Protein AF-A0A662AJT7-F1 (afdb_monomer)

Structure (mmCIF, N/CA/C/O backbone):
data_AF-A0A662AJT7-F1
#
_entry.id   AF-A0A662AJT7-F1
#
loop_
_atom_site.group_PDB
_atom_site.id
_atom_site.type_symbol
_atom_site.label_atom_id
_atom_site.label_alt_id
_atom_site.label_comp_id
_atom_site.label_asym_id
_atom_site.label_entity_id
_atom_site.label_seq_id
_atom_site.pdbx_PDB_ins_code
_atom_site.Cartn_x
_atom_site.Cartn_y
_atom_site.Cartn_z
_atom_site.occupancy
_atom_site.B_iso_or_equiv
_atom_site.auth_seq_id
_atom_site.auth_comp_id
_atom_site.auth_asym_id
_atom_site.auth_atom_id
_atom_site.pdbx_PDB_model_num
ATOM 1 N N . MET A 1 1 ? -22.855 8.750 54.753 1.00 47.75 1 MET A N 1
ATOM 2 C CA . MET A 1 1 ? -23.863 8.648 53.680 1.00 47.75 1 MET A CA 1
ATOM 3 C C . MET A 1 1 ? -23.229 7.857 52.556 1.00 47.75 1 MET A C 1
ATOM 5 O O . MET A 1 1 ? -22.105 8.177 52.199 1.00 47.75 1 MET A O 1
ATOM 9 N N . SER A 1 2 ? -23.874 6.788 52.101 1.00 65.88 2 SER A N 1
ATOM 10 C CA . SER A 1 2 ? -23.395 5.965 50.987 1.00 65.88 2 SER A CA 1
ATOM 11 C C . SER A 1 2 ? -23.741 6.685 49.685 1.00 65.88 2 SER A C 1
ATOM 13 O O . SER A 1 2 ? -24.898 7.055 49.504 1.00 65.88 2 SER A O 1
ATOM 15 N N . GLU A 1 3 ? -22.768 6.928 48.811 1.00 75.88 3 GLU A N 1
ATOM 16 C CA . GLU A 1 3 ? -23.052 7.480 47.484 1.00 75.88 3 GLU A CA 1
ATOM 17 C C . GLU A 1 3 ? -23.816 6.447 46.649 1.00 75.88 3 GLU A C 1
ATOM 19 O O . GLU A 1 3 ? -23.405 5.292 46.525 1.00 75.88 3 GLU A O 1
ATOM 24 N N . GLU A 1 4 ? -24.956 6.856 46.097 1.00 76.69 4 GLU A N 1
ATOM 25 C CA . GLU A 1 4 ? -25.766 6.013 45.226 1.00 76.69 4 GLU A CA 1
ATOM 26 C C . GLU A 1 4 ? -25.149 5.984 43.819 1.00 76.69 4 GLU A C 1
ATOM 28 O O . GLU A 1 4 ? -25.081 7.000 43.124 1.00 76.69 4 GLU A O 1
ATOM 33 N N . ILE A 1 5 ? -24.673 4.810 43.398 1.00 82.38 5 ILE A N 1
ATOM 34 C CA . ILE A 1 5 ? -24.037 4.616 42.091 1.00 82.38 5 ILE A CA 1
ATOM 35 C C . ILE A 1 5 ? -25.122 4.517 41.014 1.00 82.38 5 ILE A C 1
ATOM 37 O O . ILE A 1 5 ? -25.833 3.516 40.925 1.00 82.38 5 ILE A O 1
ATOM 41 N N . LYS A 1 6 ? -25.207 5.531 40.148 1.00 90.06 6 LYS A N 1
ATOM 42 C CA . LYS A 1 6 ? -26.063 5.509 38.952 1.00 90.06 6 LYS A CA 1
ATOM 43 C C . LYS A 1 6 ? -25.360 4.770 37.813 1.00 90.06 6 LYS A C 1
ATOM 45 O O . LYS A 1 6 ? -24.175 4.993 37.571 1.00 90.06 6 LYS A O 1
ATOM 50 N N . LYS A 1 7 ? -26.088 3.900 37.108 1.00 93.62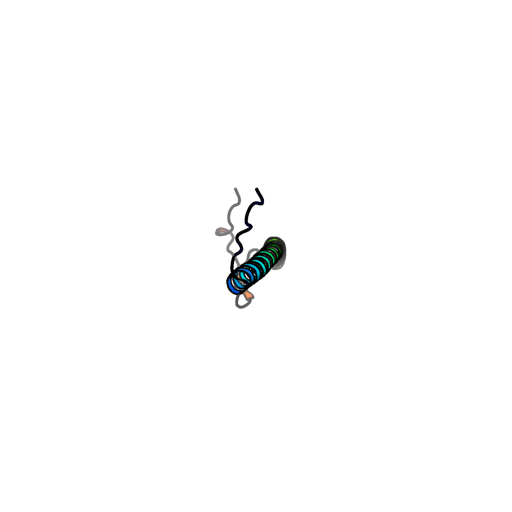 7 LYS A N 1
ATOM 51 C CA . LYS A 1 7 ? -25.584 3.106 35.976 1.00 93.62 7 LYS A CA 1
ATOM 52 C C . LYS A 1 7 ? -26.471 3.301 34.749 1.00 93.62 7 LYS A C 1
ATOM 54 O O . LYS A 1 7 ? -27.675 3.499 34.890 1.00 93.62 7 LYS A O 1
ATOM 59 N N . ILE A 1 8 ? -25.856 3.236 33.571 1.00 94.44 8 ILE A N 1
ATOM 60 C CA . ILE A 1 8 ? -26.563 3.113 32.290 1.00 94.44 8 ILE A CA 1
ATOM 61 C C . ILE A 1 8 ? -27.183 1.719 32.157 1.00 94.44 8 ILE A C 1
ATOM 63 O O . ILE A 1 8 ? -26.826 0.805 32.908 1.00 94.44 8 ILE A O 1
ATOM 67 N N . THR A 1 9 ? -28.105 1.556 31.211 1.00 97.44 9 THR A N 1
ATOM 68 C CA . THR A 1 9 ? -28.699 0.246 30.926 1.00 97.44 9 THR A CA 1
ATOM 69 C C . THR A 1 9 ? -27.674 -0.698 30.299 1.00 97.44 9 THR A C 1
ATOM 71 O O . THR A 1 9 ? -26.683 -0.269 29.702 1.00 97.44 9 THR A O 1
ATOM 74 N N . GLU A 1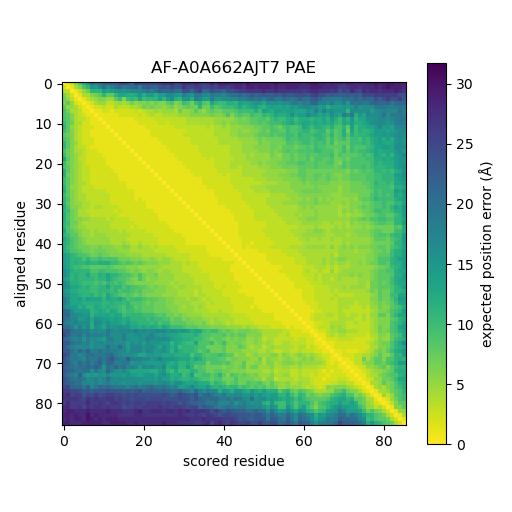 10 ? -27.914 -2.005 30.414 1.00 97.31 10 GLU A N 1
ATOM 75 C CA . GLU A 1 10 ? -27.059 -3.010 29.775 1.00 97.31 10 GLU A CA 1
ATOM 76 C C . GLU A 1 10 ? -27.052 -2.853 28.250 1.00 97.31 10 GLU A C 1
ATOM 78 O O . GLU A 1 10 ? -25.994 -2.944 27.638 1.00 97.31 10 GLU A O 1
ATOM 83 N N . GLU A 1 11 ? -28.195 -2.519 27.642 1.00 97.81 11 GLU A N 1
ATOM 84 C CA . GLU A 1 11 ? -28.302 -2.313 26.194 1.00 97.81 11 GLU A CA 1
ATOM 85 C C . GLU A 1 11 ? -27.450 -1.126 25.711 1.00 97.81 11 GLU A C 1
ATOM 87 O O . GLU A 1 11 ? -26.747 -1.222 24.703 1.00 97.81 11 GLU A O 1
ATOM 92 N N . GLU A 1 12 ? -27.475 -0.005 26.438 1.00 97.62 12 GLU A N 1
ATOM 93 C CA . GLU A 1 12 ? -26.622 1.153 26.144 1.00 97.62 12 GLU A CA 1
ATOM 94 C C . GLU A 1 12 ? -25.141 0.807 26.314 1.00 97.62 12 GLU A C 1
ATOM 96 O O . GLU A 1 12 ? -24.319 1.178 25.472 1.00 97.62 12 GLU A O 1
ATOM 101 N N . LEU A 1 13 ? -24.800 0.064 27.371 1.00 98.06 13 LEU A N 1
ATOM 102 C CA . LEU A 1 13 ? -23.433 -0.381 27.615 1.00 98.06 13 LEU A CA 1
ATOM 103 C C . LEU A 1 13 ? -22.928 -1.290 26.485 1.00 98.06 13 LEU A C 1
ATOM 105 O O . LEU A 1 13 ? -21.828 -1.060 25.981 1.00 98.06 13 LEU A O 1
ATOM 109 N N . THR A 1 14 ? -23.726 -2.266 26.044 1.00 98.19 14 THR A N 1
ATOM 110 C CA . THR A 1 14 ? -23.379 -3.165 24.933 1.00 98.19 14 THR A CA 1
ATOM 111 C C . THR A 1 14 ? -23.142 -2.388 23.642 1.00 98.19 14 THR A C 1
ATOM 113 O O . THR A 1 14 ? -22.106 -2.575 23.007 1.00 98.19 14 THR A O 1
ATOM 116 N N . LYS A 1 15 ? -24.026 -1.444 23.289 1.00 98.44 15 LYS A N 1
ATOM 117 C CA . LYS A 1 15 ? -23.851 -0.603 22.089 1.00 98.44 15 LYS A CA 1
ATOM 118 C C . LYS A 1 15 ? -22.552 0.205 22.128 1.00 98.44 15 LYS A C 1
ATOM 120 O O . LYS A 1 15 ? -21.862 0.316 21.114 1.00 98.44 15 LYS A O 1
ATOM 125 N N . ILE A 1 16 ? -22.195 0.758 23.290 1.00 98.31 16 ILE A N 1
ATOM 126 C CA . ILE A 1 16 ? -20.931 1.489 23.463 1.00 98.31 16 ILE A CA 1
ATOM 127 C C . ILE A 1 16 ? -19.735 0.548 23.283 1.00 98.31 16 ILE A C 1
ATOM 129 O O . ILE A 1 16 ? -18.783 0.901 22.588 1.00 98.31 16 ILE A O 1
ATOM 133 N N . GLN A 1 17 ? -19.778 -0.645 23.877 1.00 98.19 17 GLN A N 1
ATOM 134 C CA . GLN A 1 17 ? -18.698 -1.631 23.786 1.00 98.19 17 GLN A CA 1
ATOM 135 C C . GLN A 1 17 ? -18.492 -2.138 22.353 1.00 98.19 17 GLN A C 1
ATOM 137 O O . GLN A 1 17 ? -17.356 -2.193 21.882 1.00 98.19 17 GLN A O 1
ATOM 142 N N . GLU A 1 18 ? -19.572 -2.444 21.634 1.00 98.44 18 GLU A N 1
ATOM 143 C CA . GLU A 1 18 ? -19.523 -2.820 20.218 1.00 98.44 18 GLU A CA 1
ATOM 144 C C . GLU A 1 18 ? -18.953 -1.687 19.363 1.00 98.44 18 GLU A C 1
ATOM 146 O O . GLU A 1 18 ? -18.059 -1.908 18.546 1.00 98.44 18 GLU A O 1
ATOM 151 N N . GLY A 1 19 ? -19.409 -0.452 19.594 1.00 98.44 19 GLY A N 1
ATOM 152 C CA . GLY A 1 19 ? -18.877 0.731 18.923 1.00 98.44 19 GLY A CA 1
ATOM 153 C C . GLY A 1 19 ? -17.373 0.907 19.149 1.00 98.44 19 GLY A C 1
ATOM 154 O O . GLY A 1 19 ? -16.634 1.152 18.195 1.00 98.44 19 GLY A O 1
ATOM 155 N N . GLN A 1 20 ? -16.899 0.730 20.386 1.00 98.31 20 GLN A N 1
ATOM 156 C CA . GLN A 1 20 ? -15.473 0.793 20.719 1.00 98.31 20 GLN A CA 1
ATOM 157 C C . GLN A 1 20 ? -14.677 -0.323 20.036 1.00 98.31 20 GLN A C 1
ATOM 159 O O . GLN A 1 20 ? -13.632 -0.048 19.449 1.00 98.31 20 GLN A O 1
ATOM 164 N N . SER A 1 21 ? -15.185 -1.558 20.055 1.00 98.44 21 SER A N 1
ATOM 165 C CA . SER A 1 21 ? -14.536 -2.702 19.407 1.00 98.44 21 SER A CA 1
ATOM 166 C C . SER A 1 21 ? -14.402 -2.494 17.895 1.00 98.44 21 SER A C 1
ATOM 168 O O . SER A 1 21 ? -13.308 -2.628 17.340 1.00 98.44 21 SER A O 1
ATOM 170 N N . ASN A 1 22 ? -15.485 -2.061 17.245 1.00 98.56 22 ASN A N 1
ATOM 171 C CA . ASN A 1 22 ? -15.500 -1.755 15.817 1.00 98.56 22 ASN A CA 1
ATOM 172 C C . ASN A 1 22 ? -14.538 -0.612 15.475 1.00 98.56 22 ASN A C 1
ATOM 174 O O . ASN A 1 22 ? -13.783 -0.707 14.508 1.00 98.56 22 ASN A O 1
ATOM 178 N N . MET A 1 23 ? -14.512 0.448 16.287 1.00 98.50 23 MET A N 1
ATOM 179 C CA . MET A 1 23 ? -13.578 1.559 16.102 1.00 98.50 23 MET A CA 1
ATOM 180 C C . MET A 1 23 ? -12.120 1.090 16.196 1.00 98.50 23 MET A C 1
ATOM 182 O O . MET A 1 23 ? -11.305 1.431 15.340 1.00 98.50 23 MET A O 1
ATOM 186 N N . SER A 1 24 ? -11.783 0.271 17.196 1.00 98.44 24 SER A N 1
ATOM 187 C CA . SER A 1 24 ? -10.435 -0.288 17.339 1.00 98.44 24 SER A CA 1
ATOM 188 C C . SER A 1 24 ? -10.037 -1.163 16.148 1.00 98.44 24 SER A C 1
ATOM 190 O O . SER A 1 24 ? -8.905 -1.061 15.672 1.00 98.44 24 SER A O 1
ATOM 192 N N . ALA A 1 25 ? -10.961 -1.975 15.626 1.00 98.69 25 ALA A N 1
ATOM 193 C CA . ALA A 1 25 ? -10.721 -2.792 14.438 1.00 98.69 25 ALA A CA 1
ATOM 194 C C . ALA A 1 25 ? -10.429 -1.929 13.198 1.00 98.69 25 ALA A C 1
ATOM 196 O O . ALA A 1 25 ? -9.459 -2.184 12.483 1.00 98.69 25 ALA A O 1
ATOM 197 N N . LEU A 1 26 ? -11.207 -0.863 12.984 1.00 98.81 26 LEU A N 1
ATOM 198 C CA . LEU A 1 26 ? -11.001 0.069 11.872 1.00 98.81 26 LEU A CA 1
ATOM 199 C C . LEU A 1 26 ? -9.658 0.801 11.974 1.00 98.81 26 LEU A C 1
ATOM 201 O O . LEU A 1 26 ? -8.937 0.895 10.984 1.00 98.81 26 LEU A O 1
ATOM 205 N N . ILE A 1 27 ? -9.277 1.272 13.164 1.00 98.69 27 ILE A N 1
ATOM 206 C CA . ILE A 1 27 ? -7.975 1.925 13.381 1.00 98.69 27 ILE A CA 1
ATOM 207 C C . ILE A 1 27 ? -6.824 0.959 13.070 1.00 98.69 27 ILE A C 1
ATOM 209 O O . ILE A 1 27 ? -5.855 1.339 12.412 1.00 98.69 27 ILE A O 1
ATOM 213 N N . SER A 1 28 ? -6.939 -0.303 13.494 1.00 98.56 28 SER A N 1
ATOM 214 C CA . SER A 1 28 ? -5.943 -1.331 13.177 1.00 98.56 28 SER A CA 1
ATOM 215 C C . SER A 1 28 ? -5.843 -1.579 11.669 1.00 98.56 28 SER A C 1
ATOM 217 O O . SER A 1 28 ? -4.738 -1.636 11.125 1.00 98.56 28 SER A O 1
ATOM 219 N N . GLN A 1 29 ? -6.983 -1.643 10.977 1.00 98.62 29 GLN A N 1
ATOM 220 C CA . GLN A 1 29 ? -7.027 -1.797 9.525 1.00 98.62 29 GLN A CA 1
ATOM 221 C C . GLN A 1 29 ? -6.377 -0.611 8.801 1.00 98.62 29 GLN A C 1
ATOM 223 O O . GLN A 1 29 ? -5.607 -0.819 7.865 1.00 98.62 29 GLN A O 1
ATOM 228 N N . VAL A 1 30 ? -6.625 0.623 9.253 1.00 98.69 30 VAL A N 1
ATOM 229 C CA . VAL A 1 30 ? -5.959 1.824 8.724 1.00 98.69 30 VAL A CA 1
ATOM 230 C C . VAL A 1 30 ? -4.443 1.729 8.897 1.00 98.69 30 VAL A C 1
ATOM 232 O O . VAL A 1 30 ? -3.707 1.995 7.949 1.00 98.69 30 VAL A O 1
ATOM 235 N N . GLY A 1 31 ? -3.967 1.291 10.066 1.00 98.50 31 GLY A N 1
ATOM 236 C CA . GLY A 1 31 ? -2.537 1.086 10.306 1.00 98.50 31 GLY A CA 1
ATOM 237 C C . GLY A 1 31 ? -1.911 0.077 9.338 1.00 98.50 31 GLY A C 1
ATOM 238 O O . GLY A 1 31 ? -0.847 0.335 8.776 1.00 98.50 31 GLY A O 1
ATOM 239 N N . ALA A 1 32 ? -2.595 -1.043 9.089 1.00 98.62 32 ALA A N 1
ATOM 240 C CA . ALA A 1 32 ? -2.141 -2.048 8.130 1.00 98.62 32 ALA A CA 1
ATOM 241 C C . ALA A 1 32 ? -2.095 -1.505 6.691 1.00 98.62 32 ALA A C 1
ATOM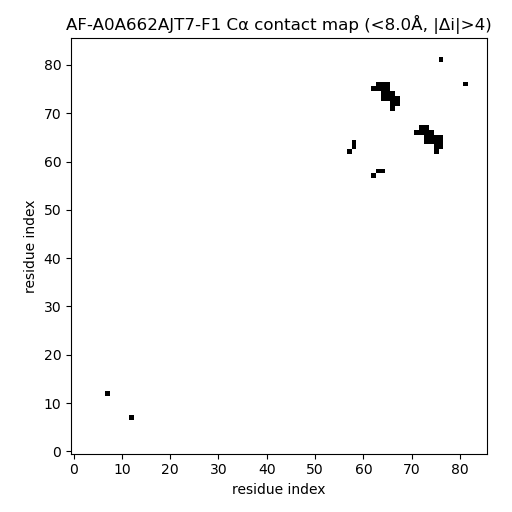 243 O O . ALA A 1 32 ? -1.122 -1.742 5.975 1.00 98.62 32 ALA A O 1
ATOM 244 N N . LEU A 1 33 ? -3.115 -0.747 6.275 1.00 98.75 33 LEU A N 1
ATOM 245 C CA . LEU A 1 33 ? -3.166 -0.130 4.948 1.00 98.75 33 LEU A CA 1
ATOM 246 C C . LEU A 1 33 ? -2.058 0.909 4.749 1.00 98.75 33 LEU A C 1
ATOM 248 O O . LEU A 1 33 ? -1.453 0.953 3.678 1.00 98.75 33 LEU A O 1
ATOM 252 N N . GLU A 1 34 ? -1.756 1.723 5.763 1.00 98.62 34 GLU A N 1
ATOM 253 C CA . GLU A 1 34 ? -0.670 2.700 5.656 1.00 98.62 34 GLU A CA 1
ATOM 254 C C . GLU A 1 34 ? 0.687 1.997 5.533 1.00 98.62 34 GLU A C 1
ATOM 256 O O . GLU A 1 34 ? 1.479 2.373 4.674 1.00 98.62 34 GLU A O 1
ATOM 261 N N . ALA A 1 35 ? 0.932 0.922 6.292 1.00 98.50 35 ALA A N 1
ATOM 262 C CA . ALA A 1 35 ? 2.146 0.119 6.132 1.00 98.50 35 ALA A CA 1
ATOM 263 C C . ALA A 1 35 ? 2.266 -0.458 4.707 1.00 98.50 35 ALA A C 1
ATOM 265 O O . ALA A 1 35 ? 3.289 -0.274 4.048 1.00 98.50 35 ALA A O 1
ATOM 266 N N . GLN A 1 36 ? 1.190 -1.058 4.184 1.00 98.38 36 GLN A N 1
ATOM 267 C CA . GLN A 1 36 ? 1.158 -1.588 2.814 1.00 98.38 36 GLN A CA 1
ATOM 268 C C .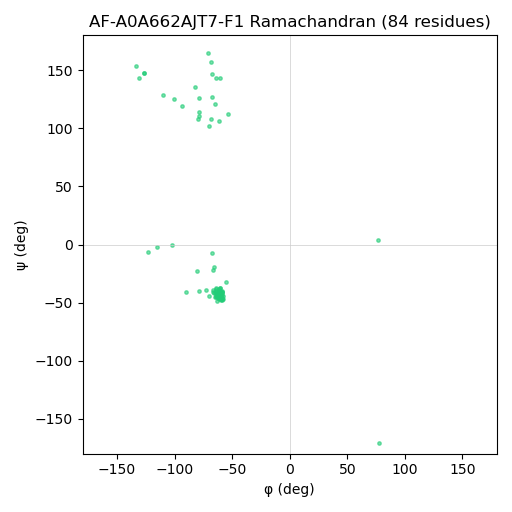 GLN A 1 36 ? 1.419 -0.509 1.756 1.00 98.38 36 GLN A C 1
ATOM 270 O O . GLN A 1 36 ? 2.138 -0.739 0.783 1.00 98.38 36 GLN A O 1
ATOM 275 N N . LYS A 1 37 ? 0.852 0.686 1.933 1.00 98.44 37 LYS A N 1
ATOM 276 C CA . LYS A 1 37 ? 1.092 1.823 1.043 1.00 98.44 37 LYS A CA 1
ATOM 277 C C . LYS A 1 37 ? 2.563 2.232 1.050 1.00 98.44 37 LYS A C 1
ATOM 279 O O . LYS A 1 37 ? 3.122 2.438 -0.026 1.00 98.44 37 LYS A O 1
ATOM 284 N N . GLN A 1 38 ? 3.192 2.330 2.222 1.00 98.31 38 GLN A N 1
ATOM 285 C CA . GLN A 1 38 ? 4.617 2.660 2.321 1.00 98.31 38 GLN A CA 1
ATOM 286 C C . GLN A 1 38 ? 5.487 1.594 1.639 1.00 98.31 38 GLN A C 1
ATOM 288 O O . GLN A 1 38 ? 6.390 1.939 0.875 1.00 98.31 38 GLN A O 1
ATOM 293 N N . ASP A 1 39 ? 5.160 0.311 1.807 1.00 97.69 39 ASP A N 1
ATOM 294 C CA . ASP A 1 39 ? 5.855 -0.784 1.121 1.00 97.69 39 ASP A CA 1
ATOM 295 C C . ASP A 1 39 ? 5.778 -0.658 -0.407 1.00 97.69 39 ASP A C 1
ATOM 297 O O . ASP A 1 39 ? 6.765 -0.894 -1.107 1.00 97.69 39 ASP A O 1
ATOM 301 N N . VAL A 1 40 ? 4.616 -0.280 -0.947 1.00 98.00 40 VAL A N 1
ATOM 302 C CA . VAL A 1 40 ? 4.438 -0.067 -2.391 1.00 98.00 40 VAL A CA 1
ATOM 303 C C . VAL A 1 40 ? 5.180 1.183 -2.864 1.00 98.00 40 VAL A C 1
ATOM 305 O O . VAL A 1 40 ? 5.869 1.123 -3.882 1.00 98.00 40 VAL A O 1
ATOM 308 N N . LEU A 1 41 ? 5.100 2.295 -2.128 1.00 98.00 41 LEU A N 1
ATOM 309 C CA . LEU A 1 41 ? 5.815 3.531 -2.465 1.00 98.00 41 LEU A CA 1
ATOM 310 C C . LEU A 1 41 ? 7.330 3.307 -2.535 1.00 98.00 41 LEU A C 1
ATOM 312 O O . LEU A 1 41 ? 7.970 3.767 -3.480 1.00 98.00 41 LEU A O 1
ATOM 316 N N . ASN A 1 42 ? 7.890 2.527 -1.610 1.00 96.75 42 ASN A N 1
ATOM 317 C CA . ASN A 1 42 ? 9.318 2.205 -1.586 1.00 96.75 42 ASN A CA 1
ATOM 318 C C . ASN A 1 42 ? 9.779 1.354 -2.785 1.00 96.75 42 ASN A C 1
ATOM 320 O O . ASN A 1 42 ? 10.964 1.354 -3.115 1.00 96.75 42 ASN A O 1
ATOM 324 N N . LYS A 1 43 ? 8.867 0.662 -3.483 1.00 97.12 43 LYS A N 1
ATOM 325 C CA . LYS A 1 43 ? 9.187 -0.105 -4.703 1.00 97.12 43 LYS A CA 1
ATOM 326 C C . LYS A 1 43 ? 9.271 0.767 -5.955 1.00 97.12 43 LYS A C 1
ATOM 328 O O . LYS A 1 43 ? 9.947 0.384 -6.910 1.00 97.12 43 LYS A O 1
ATOM 333 N N . ILE A 1 44 ? 8.630 1.937 -5.965 1.00 96.69 44 ILE A N 1
ATOM 334 C CA . ILE A 1 44 ? 8.594 2.825 -7.139 1.00 96.69 44 ILE A CA 1
ATOM 335 C C . ILE A 1 44 ? 10.007 3.264 -7.569 1.00 96.69 44 ILE A C 1
ATOM 337 O O . ILE A 1 44 ? 10.318 3.131 -8.756 1.00 96.69 44 ILE A O 1
ATOM 341 N N . PRO A 1 45 ? 10.898 3.732 -6.667 1.00 96.50 45 PRO A N 1
ATOM 342 C CA . PRO A 1 45 ? 12.260 4.101 -7.048 1.00 96.50 45 PRO A CA 1
ATOM 343 C C . PRO A 1 45 ? 13.056 2.938 -7.644 1.00 96.50 45 PRO A C 1
ATOM 345 O O . PRO A 1 45 ? 13.796 3.146 -8.599 1.00 96.50 45 PRO A O 1
ATOM 348 N N . ALA A 1 46 ? 12.881 1.718 -7.124 1.00 94.94 46 ALA A N 1
ATOM 349 C CA . ALA A 1 46 ? 13.571 0.539 -7.641 1.00 94.94 46 ALA A CA 1
ATOM 350 C C . ALA A 1 46 ? 13.170 0.253 -9.096 1.00 94.94 46 ALA A C 1
ATOM 352 O O . ALA A 1 46 ? 14.038 0.130 -9.955 1.00 94.94 46 ALA A O 1
ATOM 353 N N . VAL A 1 47 ? 11.864 0.250 -9.390 1.00 96.31 47 VAL A N 1
ATOM 354 C CA . VAL A 1 47 ? 11.354 0.076 -10.761 1.00 96.31 47 VAL A CA 1
ATOM 355 C C . VAL A 1 47 ? 11.848 1.196 -11.676 1.00 96.31 47 VAL A C 1
ATOM 357 O O . VAL A 1 47 ? 12.314 0.921 -12.780 1.00 96.31 47 VAL A O 1
ATOM 360 N N . LYS A 1 48 ? 11.807 2.452 -11.212 1.00 93.38 48 LYS A N 1
ATOM 361 C CA . LYS A 1 48 ? 12.325 3.596 -11.974 1.00 93.38 48 LYS A CA 1
ATOM 362 C C . LYS A 1 48 ? 13.802 3.407 -12.321 1.00 93.38 48 LYS A C 1
ATOM 364 O O . LYS A 1 48 ? 14.172 3.593 -13.473 1.00 93.38 48 LYS A O 1
ATOM 369 N N . ASN A 1 49 ? 14.627 3.008 -11.356 1.00 94.81 49 ASN A N 1
ATOM 370 C CA . ASN A 1 49 ? 16.054 2.791 -11.583 1.00 94.81 49 ASN A CA 1
ATOM 371 C C . ASN A 1 49 ? 16.296 1.669 -12.596 1.00 94.81 49 ASN A C 1
ATOM 373 O O . ASN A 1 49 ? 17.074 1.863 -13.521 1.00 94.81 49 ASN A O 1
ATOM 377 N N . THR A 1 50 ? 15.581 0.545 -12.488 1.00 95.38 50 THR A N 1
ATOM 378 C CA . THR A 1 50 ? 15.660 -0.538 -13.481 1.00 95.38 50 THR A CA 1
ATOM 379 C C . THR A 1 50 ? 15.276 -0.064 -14.884 1.00 95.38 50 THR A C 1
ATOM 381 O O . THR A 1 50 ? 15.929 -0.440 -15.853 1.00 95.38 50 THR A O 1
ATOM 384 N N . MET A 1 51 ? 14.251 0.784 -15.015 1.00 91.31 51 MET A N 1
ATOM 385 C CA . MET A 1 51 ? 13.874 1.350 -16.314 1.00 91.31 51 MET A CA 1
ATOM 386 C C . MET A 1 51 ? 14.941 2.290 -16.882 1.00 91.31 51 MET A C 1
ATOM 388 O O . MET A 1 51 ? 15.201 2.249 -18.080 1.00 91.31 51 MET A O 1
ATOM 392 N N . GLU A 1 52 ? 15.555 3.136 -16.054 1.00 90.44 52 GLU A N 1
ATOM 393 C CA . GLU A 1 52 ? 16.640 4.023 -16.494 1.00 90.44 52 GLU A CA 1
ATOM 394 C C . GLU A 1 52 ? 17.900 3.236 -16.884 1.00 90.44 52 GLU A C 1
ATOM 396 O O . GLU A 1 52 ? 18.531 3.556 -17.887 1.00 90.44 52 GLU A O 1
ATOM 401 N N . GLU A 1 53 ? 18.238 2.175 -16.148 1.00 93.38 53 GLU A N 1
ATOM 402 C CA . GLU A 1 53 ? 19.320 1.247 -16.504 1.00 93.38 53 GLU A CA 1
ATOM 403 C C . GLU A 1 53 ? 19.065 0.609 -17.878 1.00 93.38 53 GLU A C 1
ATOM 405 O O . GLU A 1 53 ? 19.936 0.615 -18.745 1.00 93.38 53 GLU A O 1
ATOM 410 N N . LEU A 1 54 ? 17.840 0.124 -18.110 1.00 91.44 54 LEU A N 1
ATOM 411 C CA . LEU A 1 54 ? 17.450 -0.478 -19.382 1.00 91.44 54 LEU A CA 1
ATOM 412 C C . LEU A 1 54 ? 17.521 0.529 -20.538 1.00 91.44 54 LEU A C 1
ATOM 414 O O . LEU A 1 54 ? 18.000 0.182 -21.614 1.00 91.44 54 LEU A O 1
ATOM 418 N N . LYS A 1 55 ? 17.084 1.778 -20.331 1.00 86.44 55 LYS A N 1
ATOM 419 C CA . LYS A 1 55 ? 17.209 2.831 -21.352 1.00 86.44 55 LYS A CA 1
ATOM 420 C C . LYS A 1 55 ? 18.663 3.054 -21.750 1.00 86.44 55 LYS A C 1
ATOM 422 O O . LYS A 1 55 ? 18.949 3.068 -22.940 1.00 86.44 55 LYS A O 1
ATOM 427 N N . LYS A 1 56 ? 19.573 3.155 -20.775 1.00 87.62 56 LYS A N 1
ATOM 428 C CA . LYS A 1 56 ? 21.009 3.315 -21.047 1.00 87.62 56 LYS A CA 1
ATOM 429 C C . LYS A 1 56 ? 21.563 2.147 -21.854 1.00 87.62 56 LYS A C 1
ATOM 431 O O . LYS A 1 56 ? 22.241 2.371 -22.845 1.00 87.62 56 LYS A O 1
ATOM 436 N N . GLN A 1 57 ? 21.218 0.914 -21.482 1.00 91.25 57 GLN A N 1
ATOM 437 C CA . GLN A 1 57 ? 21.647 -0.278 -22.222 1.00 91.25 57 GLN A CA 1
ATOM 438 C C . GLN A 1 57 ? 21.149 -0.273 -23.675 1.00 91.25 57 GLN A C 1
ATOM 440 O O . GLN A 1 57 ? 21.868 -0.689 -24.581 1.00 91.25 57 GLN A O 1
ATOM 445 N N . LEU A 1 58 ? 19.925 0.204 -23.918 1.00 89.44 58 LEU A N 1
ATOM 446 C CA . LEU A 1 58 ? 19.369 0.312 -25.268 1.00 89.44 58 LEU A CA 1
ATOM 447 C C . LEU A 1 58 ? 20.023 1.446 -26.070 1.00 89.44 58 LEU A C 1
ATOM 449 O O . LEU A 1 58 ? 20.319 1.250 -27.246 1.00 89.44 58 LEU A O 1
ATOM 453 N N . GLU A 1 59 ? 20.305 2.590 -25.445 1.00 85.75 59 GLU A N 1
ATOM 454 C CA . GLU A 1 59 ? 21.062 3.683 -26.071 1.00 85.75 59 GLU A CA 1
ATOM 455 C C . GLU A 1 59 ? 22.503 3.267 -26.409 1.00 85.75 59 GLU A C 1
ATOM 457 O O . GLU A 1 59 ? 23.013 3.612 -27.473 1.00 85.75 59 GLU A O 1
ATOM 462 N N . GLU A 1 60 ? 23.159 2.482 -25.552 1.00 88.62 60 GLU A N 1
ATOM 463 C CA . GLU A 1 60 ? 24.486 1.915 -25.826 1.00 88.62 60 GLU A CA 1
ATOM 464 C C . GLU A 1 60 ? 24.461 0.939 -27.012 1.00 88.62 60 GLU A C 1
ATOM 466 O O . GLU A 1 60 ? 25.400 0.909 -27.809 1.00 88.62 60 GLU A O 1
ATOM 471 N N . ALA A 1 61 ? 23.392 0.147 -27.146 1.00 89.94 61 ALA A N 1
ATOM 472 C CA . ALA A 1 61 ? 23.270 -0.868 -28.189 1.00 89.94 61 ALA A CA 1
ATOM 473 C C . ALA A 1 61 ? 22.876 -0.297 -29.562 1.00 89.94 61 ALA A C 1
ATOM 475 O O . ALA A 1 61 ? 23.382 -0.760 -30.586 1.00 89.94 61 ALA A O 1
ATOM 476 N N . TYR A 1 62 ? 21.971 0.682 -29.595 1.00 89.00 62 TYR A N 1
ATOM 477 C CA . TYR A 1 62 ? 21.357 1.183 -30.831 1.00 89.00 6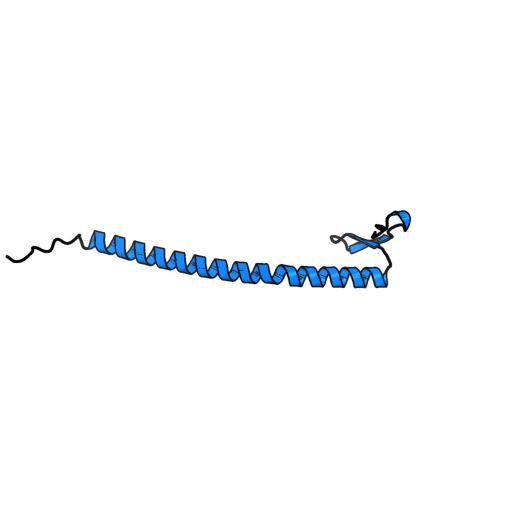2 TYR A CA 1
ATOM 478 C C . TYR A 1 62 ? 21.712 2.639 -31.148 1.00 89.00 62 TYR A C 1
ATOM 480 O O . TYR A 1 62 ? 21.320 3.151 -32.194 1.00 89.00 62 TYR A O 1
ATOM 488 N N . GLY A 1 63 ? 22.473 3.305 -30.279 1.00 86.62 63 GLY A N 1
ATOM 489 C CA . GLY A 1 63 ? 22.681 4.744 -30.352 1.00 86.62 63 GLY A CA 1
ATOM 490 C C . GLY A 1 63 ? 21.471 5.514 -29.814 1.00 86.62 63 GLY A C 1
ATOM 491 O O . GLY A 1 63 ? 20.566 4.935 -29.211 1.00 86.62 63 GLY A O 1
ATOM 492 N N . PRO A 1 64 ? 21.434 6.841 -29.994 1.00 87.00 64 PRO A N 1
ATOM 493 C CA . PRO A 1 64 ? 20.333 7.643 -29.491 1.00 87.00 64 PRO A CA 1
ATOM 494 C C . PRO A 1 64 ? 19.048 7.325 -30.267 1.00 87.00 64 PRO A C 1
ATOM 496 O O . PRO A 1 64 ? 18.894 7.712 -31.425 1.00 87.00 64 PRO A O 1
ATOM 499 N N . ILE A 1 65 ? 18.121 6.628 -29.609 1.00 86.19 65 ILE A N 1
ATOM 500 C CA . ILE A 1 6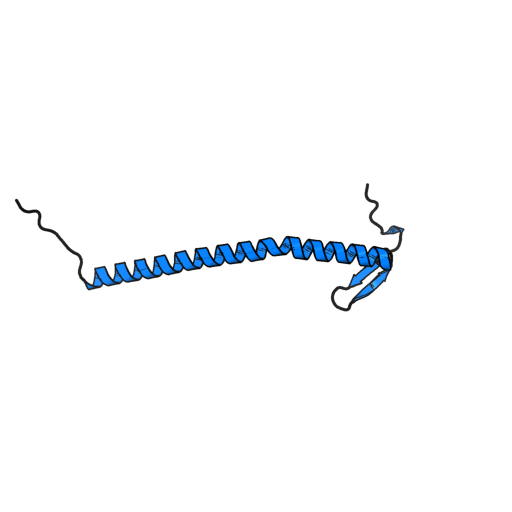5 ? 16.862 6.156 -30.191 1.00 86.19 65 ILE A CA 1
ATOM 501 C C . ILE A 1 65 ? 15.662 6.601 -29.354 1.00 86.19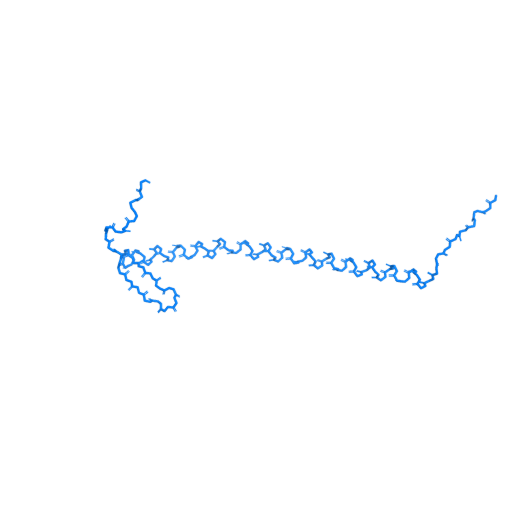 65 ILE A C 1
ATOM 503 O O . ILE A 1 65 ? 15.725 6.706 -28.132 1.00 86.19 65 ILE A O 1
ATOM 507 N N . ASN A 1 66 ? 14.534 6.841 -30.016 1.00 83.69 66 ASN A N 1
ATOM 508 C CA . ASN A 1 66 ? 13.242 7.033 -29.373 1.00 83.69 66 ASN A CA 1
ATOM 509 C C . ASN A 1 66 ? 12.442 5.733 -29.467 1.00 83.69 66 ASN A C 1
ATOM 511 O O . ASN A 1 66 ? 12.245 5.226 -30.569 1.00 83.69 66 ASN A O 1
ATOM 515 N N . ILE A 1 67 ? 11.980 5.204 -28.332 1.00 85.25 67 ILE A N 1
ATOM 516 C CA . ILE A 1 67 ? 11.299 3.904 -28.248 1.00 85.25 67 ILE A CA 1
ATOM 517 C C . ILE A 1 67 ? 9.821 4.114 -27.936 1.00 85.25 67 ILE A C 1
ATOM 519 O O . ILE A 1 67 ? 9.464 4.754 -26.944 1.00 85.25 67 ILE A O 1
ATOM 523 N N . ASN A 1 68 ? 8.950 3.507 -28.736 1.00 85.94 68 ASN A N 1
ATOM 524 C CA . ASN A 1 68 ? 7.542 3.376 -28.407 1.00 85.94 68 ASN A CA 1
ATOM 525 C C . ASN A 1 68 ? 7.350 2.212 -27.425 1.00 85.94 68 ASN A C 1
ATOM 527 O O . ASN A 1 68 ? 7.426 1.041 -27.785 1.00 85.94 68 ASN A O 1
ATOM 531 N N . VAL A 1 69 ? 7.056 2.532 -26.166 1.00 82.88 69 VAL A N 1
ATOM 532 C CA . VAL A 1 69 ? 6.862 1.536 -25.094 1.00 82.88 69 VAL A CA 1
ATOM 533 C C . VAL A 1 69 ? 5.614 0.657 -25.263 1.00 82.88 69 VAL A C 1
ATOM 535 O O . VAL A 1 69 ? 5.424 -0.278 -24.492 1.00 82.88 69 VAL A O 1
ATOM 538 N N . THR A 1 70 ? 4.756 0.952 -26.242 1.00 83.12 70 THR A N 1
ATOM 539 C CA . THR A 1 70 ? 3.507 0.215 -26.494 1.00 83.12 70 THR A CA 1
ATOM 540 C C . THR A 1 70 ? 3.712 -0.951 -27.457 1.00 83.12 70 THR A C 1
ATOM 542 O O . THR A 1 70 ? 3.142 -2.018 -27.250 1.00 83.12 70 THR A O 1
ATOM 545 N N . ASP A 1 71 ? 4.511 -0.752 -28.508 1.00 90.00 71 ASP A N 1
ATOM 546 C CA . ASP A 1 71 ? 4.719 -1.732 -29.586 1.00 90.00 71 ASP A CA 1
ATOM 547 C C . ASP A 1 71 ? 6.194 -2.119 -29.796 1.00 90.00 71 ASP A C 1
ATOM 549 O O . ASP A 1 71 ? 6.489 -3.037 -30.559 1.00 90.00 71 ASP A O 1
ATOM 553 N N . GLY A 1 72 ? 7.120 -1.459 -29.096 1.00 85.69 72 GLY A N 1
ATOM 554 C CA . GLY A 1 72 ? 8.554 -1.729 -29.151 1.00 85.69 72 GLY A CA 1
ATOM 555 C C . GLY A 1 72 ? 9.259 -1.185 -30.394 1.00 85.69 72 GLY A C 1
ATOM 556 O O . GLY A 1 72 ? 10.454 -1.428 -30.556 1.00 85.69 72 GLY A O 1
ATOM 557 N N . THR A 1 73 ? 8.565 -0.455 -31.270 1.00 89.44 73 THR A N 1
ATOM 558 C CA . THR A 1 73 ? 9.201 0.202 -32.419 1.00 89.44 73 THR A CA 1
ATOM 559 C C . THR A 1 73 ? 10.133 1.322 -31.955 1.00 89.44 73 THR A C 1
ATOM 561 O O . THR A 1 73 ? 9.877 1.975 -30.939 1.00 89.44 73 THR A O 1
ATOM 564 N N . TYR A 1 74 ? 11.230 1.548 -32.684 1.00 87.94 74 TYR A N 1
ATOM 565 C CA . TYR A 1 74 ? 12.168 2.627 -32.384 1.00 87.94 74 TYR A CA 1
ATOM 566 C C . TYR A 1 74 ? 12.550 3.427 -33.631 1.00 87.94 74 TYR A C 1
ATOM 568 O O . TYR A 1 74 ? 12.507 2.924 -34.753 1.00 87.94 74 TYR A O 1
ATOM 576 N N . THR A 1 75 ? 12.917 4.689 -33.419 1.00 88.75 75 THR A N 1
ATOM 577 C CA . THR A 1 75 ? 13.427 5.597 -34.454 1.00 88.75 75 THR A CA 1
ATOM 578 C C . THR A 1 75 ? 14.700 6.265 -33.971 1.00 88.75 75 THR A C 1
ATOM 580 O O . THR A 1 75 ? 14.772 6.652 -32.805 1.00 88.75 75 THR A O 1
ATOM 583 N N . ASP A 1 76 ? 15.659 6.484 -34.862 1.00 87.69 76 ASP A N 1
ATOM 584 C CA . ASP A 1 76 ? 16.876 7.221 -34.528 1.00 87.69 76 ASP A CA 1
ATOM 585 C C . ASP A 1 76 ? 16.565 8.678 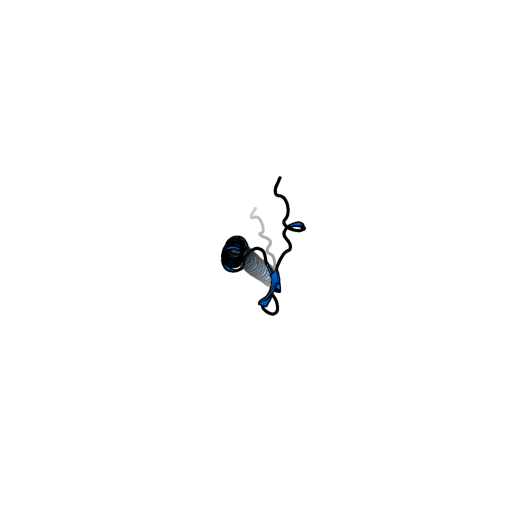-34.163 1.00 87.69 76 ASP A C 1
ATOM 587 O O . ASP A 1 76 ? 15.686 9.320 -34.749 1.00 87.69 76 ASP A O 1
ATOM 591 N N . ILE A 1 77 ? 17.303 9.216 -33.196 1.00 82.62 77 ILE A N 1
ATOM 592 C CA . ILE A 1 77 ? 17.248 10.629 -32.827 1.00 82.62 77 ILE A CA 1
ATOM 593 C C . ILE A 1 77 ? 18.343 11.365 -33.613 1.00 82.62 77 ILE A C 1
ATOM 595 O O . ILE A 1 77 ? 19.529 11.073 -33.436 1.00 82.62 77 ILE A O 1
ATOM 599 N N . PRO A 1 78 ? 17.990 12.351 -34.460 1.00 78.00 78 PRO A N 1
ATOM 600 C CA . PRO A 1 78 ? 18.974 13.155 -35.174 1.00 78.00 78 PRO A CA 1
ATOM 601 C C . PRO A 1 78 ? 19.895 13.911 -34.210 1.00 78.00 78 PRO A C 1
ATOM 603 O O . PRO A 1 78 ? 19.438 14.444 -33.199 1.00 78.00 78 PRO A O 1
ATOM 606 N N . VAL A 1 79 ? 21.174 14.038 -34.569 1.00 72.88 79 VAL A N 1
ATOM 607 C CA . VAL A 1 79 ? 22.217 14.685 -33.747 1.00 72.88 79 VAL A CA 1
ATOM 608 C C . VAL A 1 79 ? 21.854 16.126 -33.349 1.00 72.88 79 VAL A C 1
ATOM 610 O O . VAL A 1 79 ? 22.185 16.560 -32.250 1.00 72.88 79 VAL A O 1
ATOM 613 N N . GLU A 1 80 ? 21.121 16.854 -34.197 1.00 73.50 80 GLU A N 1
ATOM 614 C CA . GLU A 1 80 ? 20.636 18.219 -33.922 1.00 73.50 80 GLU A CA 1
ATOM 615 C C . GLU A 1 80 ? 19.604 18.295 -32.784 1.00 73.50 80 GLU A C 1
ATOM 617 O O . GLU A 1 80 ? 19.444 19.351 -32.174 1.00 73.50 80 GLU A O 1
ATOM 622 N N . ASN A 1 81 ? 18.933 17.181 -32.476 1.00 64.44 81 ASN A N 1
ATOM 623 C CA . ASN A 1 81 ? 17.884 17.080 -31.458 1.00 64.44 81 ASN A CA 1
ATOM 624 C C . ASN A 1 81 ? 18.365 16.432 -30.152 1.00 64.44 81 ASN A C 1
ATOM 626 O O . ASN A 1 81 ? 17.586 16.309 -29.203 1.00 64.44 81 ASN A O 1
ATOM 630 N N . LEU A 1 82 ? 19.635 16.023 -30.074 1.00 70.25 82 LEU A N 1
ATOM 631 C CA . LEU A 1 82 ? 20.235 15.621 -28.807 1.00 70.25 82 LEU A CA 1
ATOM 632 C C . LEU A 1 82 ? 20.288 16.852 -27.904 1.00 70.25 82 LEU A C 1
ATOM 634 O O . LEU A 1 82 ? 20.884 17.868 -28.268 1.00 70.25 82 LEU A O 1
ATOM 638 N N . LYS A 1 83 ? 19.647 16.782 -26.728 1.00 66.88 83 LYS A N 1
ATOM 639 C CA . LYS A 1 83 ? 19.754 17.848 -25.725 1.00 66.88 83 LYS A CA 1
ATOM 640 C C . LYS A 1 83 ? 21.240 18.085 -25.460 1.00 66.88 83 LYS A C 1
ATOM 642 O O . LYS A 1 83 ? 21.903 17.213 -24.903 1.00 66.88 83 LYS A O 1
ATOM 647 N N . LYS A 1 84 ? 21.754 19.254 -25.858 1.00 48.25 84 LYS A N 1
ATOM 648 C CA . LYS A 1 84 ? 23.048 19.738 -25.380 1.00 48.25 84 LYS A CA 1
ATOM 649 C C . LYS A 1 84 ? 22.898 19.892 -23.873 1.00 48.25 84 LYS A C 1
ATOM 651 O O . LYS A 1 84 ? 22.139 20.737 -23.410 1.00 48.25 84 LYS A O 1
ATOM 656 N N . VAL A 1 85 ? 23.502 18.970 -23.135 1.00 49.62 85 VAL A N 1
ATOM 657 C CA . VAL A 1 85 ? 23.682 19.117 -21.697 1.00 49.62 85 VAL A CA 1
ATOM 658 C C . VAL A 1 85 ? 24.712 20.232 -21.548 1.00 49.62 85 VAL A C 1
ATOM 660 O O . VAL A 1 85 ? 25.882 20.006 -21.851 1.00 49.62 85 VAL A O 1
ATOM 663 N N . ASP A 1 86 ? 24.250 21.436 -21.211 1.00 39.91 86 ASP A N 1
ATOM 664 C CA . ASP A 1 86 ? 25.103 22.459 -20.597 1.00 39.91 86 ASP A CA 1
ATOM 665 C C . ASP A 1 86 ? 25.445 22.043 -19.156 1.00 39.91 86 ASP A C 1
ATOM 667 O O . ASP A 1 86 ? 24.550 21.481 -18.473 1.00 39.91 86 ASP A O 1
#

Foldseek 3Di:
DDDDDDDDDPVVVVVVVVVVVVVVVVVVVVVVVVVVVVVVVVCVVVVVVVVVVVVVVVCVVPNAWDADPPPGDIDHDDPVRPPPDD

Mean predicted aligned error: 8.59 Å

Solvent-accessible surface area (backbone atoms only — not comparable to full-atom values): 5288 Å² total; per-residue (Å²): 135,82,84,83,84,84,76,81,56,69,68,60,50,50,52,51,51,51,51,51,52,53,50,54,52,50,53,51,49,50,53,52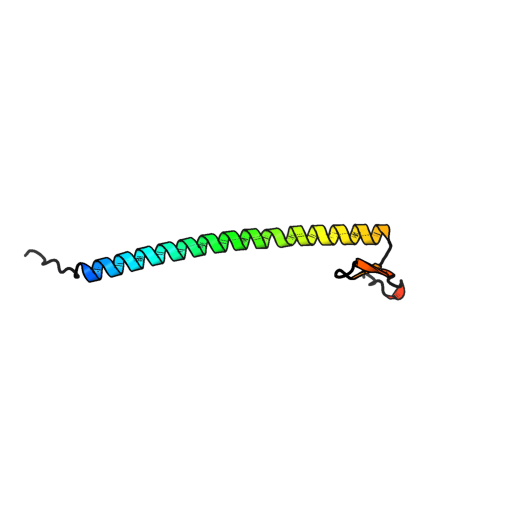,50,52,52,53,50,52,58,54,58,65,46,50,62,55,55,52,51,54,50,55,53,50,49,50,55,48,32,74,73,73,38,63,59,48,71,41,90,86,80,71,52,70,45,79,55,57,79,91,71,54,80,79,81,127

pLDDT: mean 89.12, std 12.71, range [39.91, 98.81]

Secondary structure (DSSP, 8-state):
---------HHHHHHHHHHHHHHHHHHHHHHHHHHHHHHHHHHHHHHHHHHHHHHHHHHHHHSSEEE-TTT--EEEPPGGGS----

Radius of gyration: 30.71 Å; Cα contacts (8 Å, |Δi|>4): 22; chains: 1; bounding box: 54×26×89 Å

Sequence (86 aa):
MSEEIKKITEEELTKIQEGQSNMSALISQVGALEAQKQDVLNKIPAVKNTMEELKKQLEEAYGPININVTDGTYTDIPVENLKKVD